Protein AF-Q24949-F1 (afdb_monomer_lite)

Radius of gyration: 13.92 Å; chains: 1; bounding box: 34×27×32 Å

pLDDT: mean 94.65, std 6.89, range [61.69, 98.81]

Organism: Fasciola hepatica (NCBI:txid6192)

Sequence (104 aa):
QGQCGTCWAFGAVGAMSDRVCIHSKGQMKPHLSARDLLSCCEFCGRGCRGGSPALAWDYWKSSGIVTGGSLEEPTGCAPYPFPKCAHHGSSGGYKPCPEEYYPA

Structure (mmCIF, N/CA/C/O backbone):
data_AF-Q24949-F1
#
_entry.id   AF-Q24949-F1
#
loop_
_atom_site.group_PDB
_atom_site.id
_atom_site.type_symbol
_atom_site.label_atom_id
_atom_site.label_alt_id
_atom_site.label_comp_id
_atom_site.label_asym_id
_atom_site.label_entity_id
_atom_site.label_seq_id
_atom_site.pdbx_PDB_ins_code
_atom_site.Cartn_x
_atom_site.Cartn_y
_atom_site.Cartn_z
_atom_site.occupancy
_atom_site.B_iso_or_equiv
_atom_site.auth_seq_id
_atom_site.auth_comp_id
_atom_site.auth_asym_id
_atom_site.auth_atom_id
_atom_site.pdbx_PDB_model_num
ATOM 1 N N . GLN A 1 1 ? 8.075 3.814 -3.260 1.00 84.94 1 GLN A N 1
ATOM 2 C CA . GLN A 1 1 ? 7.751 2.393 -3.511 1.00 84.94 1 GLN A CA 1
ATOM 3 C C . GLN A 1 1 ? 8.973 1.542 -3.891 1.00 84.94 1 GLN A C 1
ATOM 5 O O . GLN A 1 1 ? 8.821 0.336 -4.066 1.00 84.94 1 GLN A O 1
ATOM 10 N N . GLY A 1 2 ? 10.182 2.124 -3.966 1.00 91.75 2 GLY A N 1
ATOM 11 C CA . GLY A 1 2 ? 11.370 1.410 -4.445 1.00 91.75 2 GLY A CA 1
ATOM 12 C C . GLY A 1 2 ? 11.268 1.108 -5.942 1.00 91.75 2 GLY A C 1
ATOM 13 O O . GLY A 1 2 ? 10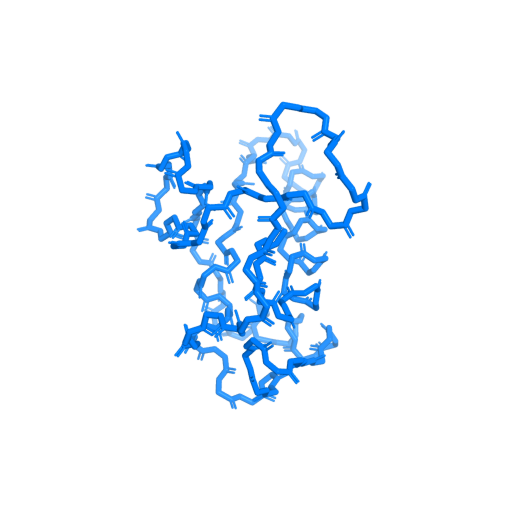.316 1.533 -6.599 1.00 91.75 2 GLY A O 1
ATOM 14 N N . GLN A 1 3 ? 12.206 0.328 -6.477 1.00 94.62 3 GLN A N 1
ATOM 15 C CA . GLN A 1 3 ? 12.141 -0.154 -7.859 1.00 94.62 3 GLN A CA 1
ATOM 16 C C . GLN A 1 3 ? 11.189 -1.351 -7.985 1.00 94.62 3 GLN A C 1
ATOM 18 O O . GLN A 1 3 ? 11.580 -2.490 -8.223 1.00 94.62 3 GLN A O 1
ATOM 23 N N . CYS A 1 4 ? 9.909 -1.087 -7.758 1.00 95.88 4 CYS A N 1
ATOM 24 C CA . CYS A 1 4 ? 8.815 -2.041 -7.834 1.00 95.88 4 CYS A CA 1
ATOM 25 C C . CYS A 1 4 ? 7.550 -1.262 -8.224 1.00 95.88 4 CYS A C 1
ATOM 27 O O . CYS A 1 4 ? 7.247 -0.213 -7.648 1.00 95.88 4 CYS A O 1
ATOM 29 N N . GLY A 1 5 ? 6.809 -1.732 -9.228 1.00 95.00 5 GLY A N 1
ATOM 30 C CA . GLY A 1 5 ? 5.562 -1.137 -9.730 1.00 95.00 5 GLY A CA 1
ATOM 31 C C . GLY A 1 5 ? 4.365 -1.312 -8.788 1.00 95.00 5 GLY A C 1
ATOM 32 O O . GLY A 1 5 ? 3.279 -1.686 -9.217 1.00 95.00 5 GLY A O 1
ATOM 33 N N . THR A 1 6 ? 4.561 -1.048 -7.499 1.00 96.38 6 THR A N 1
ATOM 34 C CA . THR A 1 6 ? 3.608 -1.205 -6.388 1.00 96.38 6 THR A CA 1
ATOM 35 C C . THR A 1 6 ? 2.828 0.059 -6.043 1.00 96.38 6 THR A C 1
ATOM 37 O O . THR A 1 6 ? 2.234 0.142 -4.970 1.00 96.38 6 THR A O 1
ATOM 40 N N . CYS A 1 7 ? 2.777 1.051 -6.934 1.00 96.94 7 CYS A N 1
ATOM 41 C CA . CYS A 1 7 ? 2.013 2.288 -6.719 1.00 96.94 7 CYS A CA 1
ATOM 42 C C . CYS A 1 7 ? 0.542 2.007 -6.371 1.00 96.94 7 CYS A C 1
ATOM 44 O O . CYS A 1 7 ? -0.019 2.662 -5.494 1.00 96.94 7 CYS A O 1
ATOM 46 N N . TRP A 1 8 ? -0.052 0.992 -7.009 1.00 98.00 8 TRP A N 1
ATOM 47 C CA . TRP A 1 8 ? -1.420 0.537 -6.761 1.00 98.00 8 TRP A CA 1
ATOM 48 C C . TRP A 1 8 ? -1.635 0.090 -5.307 1.00 98.00 8 TRP A C 1
ATOM 50 O O . TRP A 1 8 ? -2.656 0.427 -4.712 1.00 98.00 8 TRP A O 1
ATOM 60 N N . ALA A 1 9 ? -0.653 -0.603 -4.724 1.00 98.00 9 ALA A N 1
ATOM 61 C CA . ALA A 1 9 ? -0.692 -1.068 -3.345 1.00 98.00 9 ALA A CA 1
ATOM 62 C C . ALA A 1 9 ? -0.396 0.073 -2.363 1.00 98.00 9 ALA A C 1
ATOM 64 O O . ALA A 1 9 ? -1.136 0.246 -1.401 1.00 98.00 9 ALA A O 1
ATOM 65 N N . PHE A 1 10 ? 0.625 0.900 -2.627 1.00 98.19 10 PHE A N 1
ATOM 66 C CA . PHE A 1 10 ? 0.972 2.049 -1.774 1.00 98.19 10 PHE A CA 1
ATOM 67 C C . PHE A 1 10 ? -0.171 3.059 -1.659 1.00 98.19 10 PHE A C 1
ATOM 69 O O . PHE A 1 10 ? -0.493 3.496 -0.554 1.00 98.19 10 PHE A O 1
ATOM 76 N N . GLY A 1 11 ? -0.803 3.411 -2.783 1.00 98.31 11 GLY A N 1
ATOM 77 C CA . GLY A 1 11 ? -1.953 4.315 -2.783 1.00 98.31 11 GLY A CA 1
ATOM 78 C C . GLY A 1 11 ? -3.136 3.743 -2.000 1.00 98.31 11 GLY A C 1
ATOM 79 O O . GLY A 1 11 ? -3.788 4.472 -1.254 1.00 98.31 11 GLY A O 1
ATOM 80 N N . ALA A 1 12 ? -3.374 2.433 -2.117 1.00 98.56 12 ALA A N 1
ATOM 81 C CA . ALA A 1 12 ? -4.420 1.741 -1.375 1.00 98.56 12 ALA A CA 1
ATOM 82 C C . ALA A 1 12 ? -4.137 1.729 0.136 1.00 98.56 12 ALA A C 1
ATOM 84 O O . ALA A 1 12 ? -4.920 2.294 0.897 1.00 98.56 12 ALA A O 1
ATOM 85 N N . VAL A 1 13 ? -3.011 1.159 0.583 1.00 98.62 13 VAL A N 1
ATOM 86 C CA . VAL A 1 13 ? -2.726 1.002 2.023 1.00 98.62 13 VAL A CA 1
ATOM 87 C C . VAL A 1 13 ? -2.547 2.334 2.745 1.00 98.62 13 VAL A C 1
ATOM 89 O O . VAL A 1 13 ? -2.924 2.437 3.913 1.00 98.62 13 VAL A O 1
ATOM 92 N N . GLY A 1 14 ? -2.042 3.368 2.060 1.00 98.50 14 GLY A N 1
ATOM 93 C CA . GLY A 1 14 ? -1.983 4.728 2.597 1.00 98.50 14 GLY A CA 1
ATOM 94 C C . GLY A 1 14 ? -3.382 5.266 2.901 1.00 98.50 14 GLY A C 1
ATOM 95 O O . GLY A 1 14 ? -3.701 5.552 4.052 1.00 98.50 14 GLY A O 1
ATOM 96 N N . ALA A 1 15 ? -4.263 5.285 1.896 1.00 98.75 15 ALA A N 1
ATOM 97 C CA . ALA A 1 15 ? -5.634 5.763 2.066 1.00 98.75 15 ALA A CA 1
ATOM 98 C C . ALA A 1 15 ? -6.463 4.895 3.034 1.00 98.75 15 ALA A C 1
ATOM 100 O O . ALA A 1 15 ? -7.322 5.407 3.753 1.00 98.75 15 ALA A O 1
ATOM 101 N N . MET A 1 16 ? -6.230 3.581 3.074 1.00 98.75 16 MET A N 1
ATOM 102 C CA . MET A 1 16 ? -6.872 2.677 4.034 1.00 98.75 16 MET A CA 1
ATOM 103 C C . MET A 1 16 ? -6.423 2.975 5.467 1.00 98.75 16 MET A C 1
ATOM 105 O O . MET A 1 16 ? -7.270 3.063 6.354 1.00 98.75 16 MET A O 1
ATOM 109 N N . SER A 1 17 ? -5.122 3.192 5.690 1.00 98.75 17 SER A N 1
ATOM 110 C CA . SER A 1 17 ? -4.574 3.589 6.997 1.00 98.75 17 SER A CA 1
ATOM 111 C C . SER A 1 17 ? -5.225 4.883 7.492 1.00 98.75 17 SER A C 1
ATOM 113 O O . SER A 1 17 ? -5.718 4.942 8.623 1.00 98.75 17 SER A O 1
ATOM 115 N N . ASP A 1 18 ? -5.327 5.884 6.612 1.00 98.81 18 ASP A N 1
ATOM 116 C CA . ASP A 1 18 ? -5.988 7.159 6.906 1.00 98.81 18 ASP A CA 1
ATOM 117 C C . ASP A 1 18 ? -7.466 6.961 7.257 1.00 98.81 18 ASP A C 1
ATOM 119 O O . ASP A 1 18 ? -7.958 7.500 8.250 1.00 98.81 18 ASP A O 1
ATOM 123 N N . ARG A 1 19 ? -8.190 6.145 6.482 1.00 98.75 19 ARG A N 1
ATOM 124 C CA . ARG A 1 19 ? -9.606 5.853 6.743 1.00 98.75 19 ARG A CA 1
ATOM 125 C C . ARG A 1 19 ? -9.818 5.132 8.066 1.00 98.75 19 ARG A C 1
ATOM 127 O O . ARG A 1 19 ? -10.776 5.465 8.761 1.00 98.75 19 ARG A O 1
ATOM 134 N N . VAL A 1 20 ? -8.946 4.199 8.449 1.00 98.75 20 VAL A N 1
ATOM 135 C CA . VAL A 1 20 ? -9.020 3.562 9.775 1.00 98.75 20 VAL A CA 1
ATOM 136 C C . VAL A 1 20 ? -8.860 4.612 10.876 1.00 98.75 20 VAL A C 1
ATOM 138 O O . VAL A 1 20 ? -9.634 4.617 11.834 1.00 98.75 20 VAL A O 1
ATOM 141 N N . CYS A 1 21 ? -7.932 5.558 10.721 1.00 98.81 21 CYS A N 1
ATOM 142 C CA . CYS A 1 21 ? -7.779 6.674 11.656 1.00 98.81 21 CYS A CA 1
ATOM 143 C 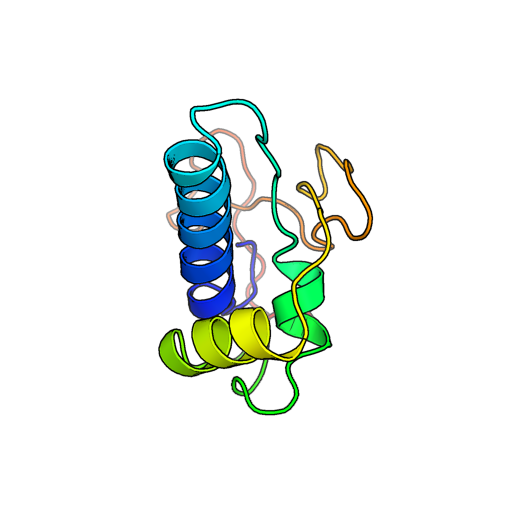C . CYS A 1 21 ? -9.028 7.560 11.730 1.00 98.81 21 CYS A C 1
ATOM 145 O O . CYS A 1 21 ? -9.573 7.773 12.815 1.00 98.81 21 CYS A O 1
ATOM 147 N N . ILE A 1 22 ? -9.537 8.014 10.586 1.00 98.81 22 ILE A N 1
ATOM 148 C CA . ILE A 1 22 ? -10.717 8.883 10.510 1.00 98.81 22 ILE A CA 1
ATOM 149 C C . ILE A 1 22 ? -11.937 8.202 11.142 1.00 98.81 22 ILE A C 1
ATOM 151 O O . ILE A 1 22 ? -12.594 8.776 12.014 1.00 98.81 22 ILE A O 1
ATOM 155 N N . HIS A 1 23 ? -12.231 6.962 10.748 1.00 98.62 23 HIS A N 1
ATOM 156 C CA . HIS A 1 23 ? -13.433 6.256 11.194 1.00 98.62 23 HIS A CA 1
ATOM 157 C C . HIS A 1 23 ? -13.337 5.735 12.634 1.00 98.62 23 HIS A C 1
ATOM 159 O O . HIS A 1 23 ? -14.367 5.585 13.288 1.00 98.62 23 HIS A O 1
ATOM 165 N N . SER A 1 24 ? -12.127 5.549 13.168 1.00 98.62 24 SER A N 1
ATOM 166 C CA . SER A 1 24 ? -11.908 5.272 14.596 1.00 98.62 24 SER A CA 1
ATOM 167 C C . SER A 1 24 ? -11.855 6.536 15.465 1.00 98.62 24 SER A C 1
ATOM 169 O O . SER A 1 24 ? -11.563 6.444 16.657 1.00 98.62 24 SER A O 1
ATOM 171 N N . LYS A 1 25 ? -12.112 7.727 14.900 1.00 98.38 25 LYS A N 1
ATOM 172 C CA . LYS A 1 25 ? -11.980 9.023 15.592 1.00 98.38 25 LYS A CA 1
ATOM 173 C C . LYS A 1 25 ? -10.585 9.215 16.207 1.00 98.38 25 LYS A C 1
ATOM 175 O O . LYS A 1 25 ? -10.443 9.727 17.315 1.00 98.38 25 LYS A O 1
ATOM 180 N N . GLY A 1 26 ? -9.554 8.765 15.495 1.00 98.19 26 GLY A N 1
ATOM 181 C CA . GLY A 1 26 ? -8.153 8.878 15.895 1.00 98.19 26 GLY A CA 1
ATOM 182 C C . GLY A 1 26 ? -7.677 7.860 16.933 1.00 98.19 26 GLY A C 1
ATOM 183 O O . GLY A 1 26 ? -6.516 7.942 17.337 1.00 98.19 26 GLY A O 1
ATOM 184 N N . GLN A 1 27 ? -8.519 6.910 17.357 1.00 98.50 27 GLN A N 1
ATOM 185 C CA . GLN A 1 27 ? -8.132 5.871 18.322 1.00 98.50 27 GLN A CA 1
ATOM 186 C C . GLN A 1 27 ? -7.180 4.835 17.717 1.00 98.50 27 GLN A C 1
ATOM 188 O O . GLN A 1 27 ? -6.315 4.308 18.411 1.00 98.50 27 GLN A O 1
ATOM 193 N N . MET A 1 28 ? -7.312 4.559 16.419 1.00 98.25 28 MET A N 1
ATOM 194 C CA . MET A 1 28 ? -6.446 3.637 15.693 1.00 98.25 28 MET A CA 1
ATOM 195 C C . MET A 1 28 ? -5.624 4.407 14.666 1.00 98.25 28 MET A C 1
ATOM 197 O O . MET A 1 28 ? -6.176 5.149 13.866 1.00 98.25 28 MET A O 1
ATOM 201 N N . LYS A 1 29 ? -4.305 4.216 14.651 1.00 98.06 29 LYS A N 1
ATOM 202 C CA . LYS A 1 29 ? -3.402 4.843 13.668 1.00 98.06 29 LYS A CA 1
ATOM 203 C C . LYS A 1 29 ? -2.481 3.793 13.046 1.00 98.06 29 LYS A C 1
ATOM 205 O O . LYS A 1 29 ? -1.267 3.866 13.232 1.00 98.06 29 LYS A O 1
ATOM 210 N N . PRO A 1 30 ? -3.041 2.750 12.408 1.00 97.88 30 PRO A N 1
ATOM 211 C CA . PRO A 1 30 ? -2.215 1.704 11.838 1.00 97.88 30 PRO A CA 1
ATOM 212 C C . PRO A 1 30 ? -1.429 2.251 10.650 1.00 97.88 30 PRO A C 1
ATOM 214 O O . PRO A 1 30 ? -1.906 3.120 9.925 1.00 97.88 30 PRO A O 1
ATOM 217 N N . HIS A 1 31 ? -0.254 1.681 10.421 1.00 98.12 31 HIS A N 1
ATOM 218 C CA . HIS A 1 31 ? 0.438 1.797 9.149 1.00 98.12 31 HIS A CA 1
ATOM 219 C C . HIS A 1 31 ? 0.299 0.455 8.433 1.00 98.12 31 HIS A C 1
ATOM 221 O O . HIS A 1 31 ? 0.946 -0.517 8.826 1.00 98.12 31 HIS A O 1
ATOM 227 N N . LEU A 1 32 ? -0.635 0.362 7.485 1.00 98.69 32 LEU A N 1
ATOM 228 C CA . LEU A 1 32 ? -0.963 -0.892 6.802 1.00 98.69 32 LEU A CA 1
ATOM 229 C C . LEU A 1 32 ? 0.140 -1.297 5.814 1.00 98.69 32 LEU A C 1
ATOM 231 O O . LEU A 1 32 ? 0.710 -0.463 5.111 1.00 98.69 32 LEU A O 1
ATOM 235 N N . SER A 1 33 ? 0.432 -2.595 5.772 1.00 98.69 33 SER A N 1
ATOM 236 C CA . SER A 1 33 ? 1.558 -3.165 5.044 1.00 98.69 33 SER A CA 1
ATOM 237 C C . SER A 1 33 ? 1.311 -3.184 3.539 1.00 98.69 33 SER A C 1
ATOM 239 O O . SER A 1 33 ? 0.495 -3.950 3.024 1.00 98.69 33 SER A O 1
ATOM 241 N N . ALA A 1 34 ? 2.111 -2.410 2.805 1.00 98.19 34 ALA A N 1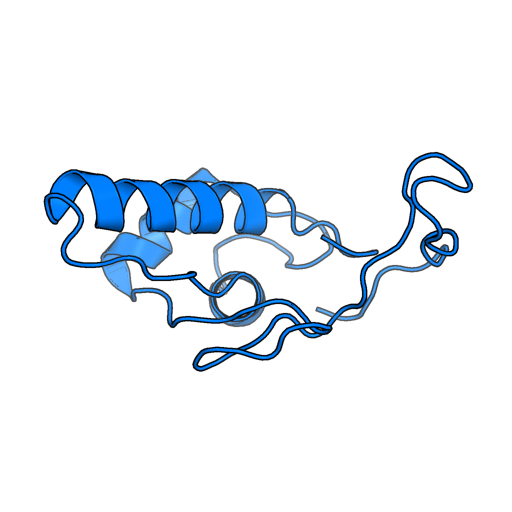
ATOM 242 C CA . ALA A 1 34 ? 2.183 -2.534 1.352 1.00 98.19 34 ALA A CA 1
ATOM 243 C C . ALA A 1 34 ? 2.731 -3.904 0.914 1.00 98.19 34 ALA A C 1
ATOM 245 O O . ALA A 1 34 ? 2.389 -4.363 -0.173 1.00 98.19 34 ALA A O 1
ATOM 246 N N . ARG A 1 35 ? 3.575 -4.551 1.738 1.00 97.75 35 ARG A N 1
ATOM 247 C CA . ARG A 1 35 ? 4.151 -5.872 1.444 1.00 97.75 35 ARG A CA 1
ATOM 248 C C . ARG A 1 35 ? 3.084 -6.954 1.467 1.00 97.75 35 ARG A C 1
ATOM 250 O O . ARG A 1 35 ? 3.027 -7.735 0.532 1.00 97.75 35 ARG A O 1
ATOM 257 N N . ASP A 1 36 ? 2.258 -6.976 2.505 1.00 98.44 36 ASP A N 1
ATOM 258 C CA . ASP A 1 36 ? 1.191 -7.965 2.651 1.00 98.44 36 ASP A CA 1
ATOM 259 C C . ASP A 1 36 ? 0.218 -7.898 1.468 1.00 98.44 36 ASP A C 1
ATOM 261 O O . ASP A 1 36 ? 0.005 -8.886 0.772 1.00 98.44 36 ASP A O 1
ATOM 265 N N . LEU A 1 37 ? -0.264 -6.698 1.134 1.00 98.38 37 LEU A N 1
ATOM 266 C CA . LEU A 1 37 ? -1.124 -6.513 -0.035 1.00 98.38 37 LEU A CA 1
ATOM 267 C C . LEU A 1 37 ? -0.434 -6.911 -1.354 1.00 98.38 37 LEU A C 1
ATOM 269 O O . LEU A 1 37 ? -1.069 -7.507 -2.223 1.00 98.38 37 LEU A O 1
ATOM 273 N N . LEU A 1 38 ? 0.851 -6.577 -1.510 1.00 97.25 38 LEU A N 1
ATOM 274 C CA . LEU A 1 38 ? 1.653 -6.917 -2.688 1.00 97.25 38 LEU A CA 1
ATOM 275 C C . LEU A 1 38 ? 1.781 -8.433 -2.882 1.00 97.25 38 LEU A C 1
ATOM 277 O O . LEU A 1 38 ? 1.584 -8.901 -4.002 1.00 97.25 38 LEU A O 1
ATOM 281 N N . SER A 1 39 ? 2.152 -9.171 -1.833 1.00 95.94 39 SER A N 1
ATOM 282 C CA . SER A 1 39 ? 2.510 -10.589 -1.947 1.00 95.94 39 SER A CA 1
ATOM 283 C C . SER A 1 39 ? 1.327 -11.537 -1.783 1.00 95.94 39 SER A C 1
ATOM 285 O O . SER A 1 39 ? 1.369 -12.640 -2.316 1.00 95.94 39 SER A O 1
ATOM 287 N N . CYS A 1 40 ? 0.288 -11.135 -1.047 1.00 97.69 40 CYS A N 1
ATOM 288 C CA . CYS A 1 40 ? -0.807 -12.031 -0.666 1.00 97.69 40 CYS A CA 1
ATOM 289 C C . CYS A 1 40 ? -2.070 -11.848 -1.521 1.00 97.69 40 CYS A C 1
ATOM 291 O O . CYS A 1 40 ? -2.893 -12.760 -1.594 1.00 97.69 40 CYS A O 1
ATOM 293 N N . CYS A 1 41 ? -2.253 -10.703 -2.191 1.00 97.88 41 CYS A N 1
ATOM 294 C CA . CYS A 1 41 ? -3.405 -10.522 -3.075 1.00 97.88 41 CYS A CA 1
ATOM 295 C C . CYS A 1 41 ? -3.157 -11.114 -4.472 1.00 97.88 41 CYS A C 1
ATOM 297 O O . CYS A 1 41 ? -2.794 -10.408 -5.418 1.00 97.88 41 CYS A O 1
ATOM 299 N N . GLU A 1 42 ? -3.431 -12.410 -4.619 1.00 96.06 42 GLU A N 1
ATOM 300 C CA . GLU A 1 42 ? -3.213 -13.164 -5.863 1.00 96.06 42 GLU A CA 1
ATOM 301 C C . GLU A 1 42 ? -4.026 -12.646 -7.062 1.00 96.06 42 GLU A C 1
ATOM 303 O O . GLU A 1 42 ? -3.626 -12.810 -8.213 1.00 96.06 42 GLU A O 1
ATOM 308 N N . PHE A 1 43 ? -5.158 -11.983 -6.813 1.00 97.06 43 PHE A N 1
ATOM 309 C CA . PHE A 1 43 ? -6.028 -11.444 -7.862 1.00 97.06 43 PHE A CA 1
ATOM 310 C C . PHE A 1 43 ? -5.833 -9.944 -8.116 1.00 97.06 43 PHE A C 1
ATOM 312 O O . PHE A 1 43 ? -6.442 -9.402 -9.035 1.00 97.06 43 PHE A O 1
ATOM 319 N N . CYS A 1 44 ? -4.984 -9.248 -7.353 1.00 97.69 44 CYS A N 1
ATOM 320 C CA . CYS A 1 44 ? -4.817 -7.800 -7.499 1.00 97.69 44 CYS A CA 1
ATOM 321 C C . CYS A 1 44 ? -3.941 -7.396 -8.694 1.00 97.69 44 CYS A C 1
ATOM 323 O O . CYS A 1 44 ? -3.897 -6.213 -9.037 1.00 97.69 44 CYS A O 1
ATOM 325 N N . GLY A 1 45 ? -3.246 -8.331 -9.347 1.00 95.00 45 GLY A N 1
ATOM 326 C CA . GLY A 1 45 ? -2.428 -8.047 -10.524 1.00 95.00 45 GLY A CA 1
ATOM 327 C C . GLY A 1 45 ? -1.149 -8.870 -10.583 1.00 95.00 45 GLY A C 1
ATOM 328 O O . GLY A 1 45 ? -1.159 -10.070 -10.348 1.00 95.00 45 GLY A O 1
ATOM 329 N N . ARG A 1 46 ? -0.039 -8.222 -10.951 1.00 94.88 46 ARG A N 1
ATOM 330 C CA . ARG A 1 46 ? 1.278 -8.850 -11.158 1.00 94.88 46 ARG A CA 1
ATOM 331 C C . ARG A 1 46 ? 2.341 -8.258 -10.226 1.00 94.88 46 ARG A C 1
ATOM 333 O O . ARG A 1 46 ? 3.483 -8.047 -10.638 1.00 94.88 46 ARG A O 1
ATOM 340 N N . GLY A 1 47 ? 1.956 -7.938 -8.992 1.00 93.12 47 GLY A N 1
ATOM 341 C CA . GLY A 1 47 ? 2.843 -7.421 -7.950 1.00 93.12 47 GLY A CA 1
ATOM 342 C C . GLY A 1 47 ? 3.658 -6.196 -8.384 1.00 93.12 47 GLY A C 1
ATOM 343 O O . GLY A 1 47 ? 3.095 -5.142 -8.693 1.00 93.12 47 GLY A O 1
ATOM 344 N N . CYS A 1 48 ? 4.988 -6.340 -8.448 1.00 95.38 48 CYS A N 1
ATOM 345 C CA . CYS A 1 48 ? 5.910 -5.293 -8.912 1.00 95.38 48 CYS A CA 1
ATOM 346 C C . CYS A 1 48 ? 5.766 -4.921 -10.394 1.00 95.38 48 CYS A C 1
ATOM 348 O O . CYS A 1 48 ? 6.368 -3.944 -10.830 1.00 95.38 48 CYS A O 1
ATOM 350 N N . ARG A 1 49 ? 4.981 -5.657 -11.182 1.00 94.25 49 ARG A N 1
ATOM 351 C CA . ARG A 1 49 ? 4.691 -5.337 -12.590 1.00 94.25 49 ARG A CA 1
ATOM 352 C C . ARG A 1 49 ? 3.321 -4.675 -12.768 1.00 94.25 49 ARG A C 1
ATOM 354 O O . ARG A 1 49 ? 2.760 -4.710 -13.860 1.00 94.25 49 ARG A O 1
ATOM 361 N N . GLY A 1 50 ? 2.795 -4.075 -11.701 1.00 94.81 50 GLY A N 1
ATOM 362 C CA . GLY A 1 50 ? 1.520 -3.369 -11.688 1.00 94.81 50 GLY A CA 1
ATOM 363 C C . GLY A 1 50 ? 0.366 -4.204 -11.137 1.00 94.81 50 GLY A C 1
ATOM 364 O O . GLY A 1 50 ? 0.444 -5.426 -11.003 1.00 94.81 50 GLY A O 1
ATOM 365 N N . GLY A 1 51 ? -0.726 -3.515 -10.828 1.00 96.88 51 GLY A N 1
ATOM 366 C CA . GLY A 1 51 ? -1.930 -4.092 -10.250 1.00 96.88 51 GLY A CA 1
ATOM 367 C C . GLY A 1 51 ? -3.083 -3.098 -10.234 1.00 96.88 51 GLY A C 1
ATOM 368 O O . GLY A 1 51 ? -2.938 -1.951 -10.661 1.00 96.88 51 GLY A O 1
ATOM 369 N N . SER A 1 52 ? -4.241 -3.559 -9.775 1.00 98.25 52 SER A N 1
ATOM 370 C CA . SER A 1 52 ? -5.489 -2.805 -9.747 1.00 98.25 52 SER A CA 1
ATOM 371 C C . SER A 1 52 ? -5.734 -2.222 -8.355 1.00 98.25 52 SER A C 1
ATOM 373 O O . SER A 1 52 ? -5.952 -2.982 -7.408 1.00 98.25 52 SER A O 1
ATOM 375 N N . PRO A 1 53 ? -5.777 -0.883 -8.210 1.00 97.88 53 PRO A N 1
ATOM 376 C CA . PRO A 1 53 ? -6.162 -0.258 -6.952 1.00 97.88 53 PRO A CA 1
ATOM 377 C C . PRO A 1 53 ? -7.551 -0.699 -6.485 1.00 97.88 53 PRO A C 1
ATOM 379 O O . PRO A 1 53 ? -7.739 -0.910 -5.297 1.00 97.88 53 PRO A O 1
ATOM 382 N N . ALA A 1 54 ? -8.514 -0.886 -7.395 1.00 98.31 54 ALA A N 1
ATOM 383 C CA . ALA A 1 54 ? -9.869 -1.305 -7.030 1.00 98.31 54 ALA A CA 1
ATOM 384 C C . ALA A 1 54 ? -9.877 -2.681 -6.341 1.00 98.31 54 ALA A C 1
ATOM 386 O O . ALA A 1 54 ? -10.459 -2.826 -5.269 1.00 98.31 54 ALA A O 1
ATOM 387 N N . LEU A 1 55 ? -9.141 -3.649 -6.896 1.00 98.56 55 LEU A N 1
ATOM 388 C CA . LEU A 1 55 ? -9.045 -4.995 -6.324 1.00 98.56 55 LEU A CA 1
ATOM 389 C C . LEU A 1 55 ? -8.312 -5.005 -4.978 1.00 98.56 55 LEU A C 1
ATOM 391 O O . LEU A 1 55 ? -8.634 -5.821 -4.121 1.00 98.56 55 LEU A O 1
ATOM 395 N N . ALA A 1 56 ? -7.394 -4.062 -4.743 1.00 98.69 56 ALA A N 1
ATOM 396 C CA . ALA A 1 56 ? -6.782 -3.895 -3.427 1.00 98.69 56 ALA A CA 1
ATOM 397 C C . ALA A 1 56 ? -7.807 -3.535 -2.341 1.00 98.69 56 ALA A C 1
ATOM 399 O O . ALA A 1 56 ? -7.734 -4.056 -1.228 1.00 98.69 56 ALA A O 1
ATOM 400 N N . TRP A 1 57 ? -8.779 -2.669 -2.655 1.00 98.75 57 TRP A N 1
ATOM 401 C CA . TRP A 1 57 ? -9.876 -2.361 -1.730 1.00 98.75 57 TRP A CA 1
ATOM 402 C C . TRP A 1 57 ? -10.781 -3.562 -1.491 1.00 98.75 57 TRP A C 1
ATOM 404 O O . TRP A 1 57 ? -11.237 -3.758 -0.365 1.00 98.75 57 TRP A O 1
ATOM 414 N N . ASP A 1 58 ? -11.022 -4.376 -2.516 1.00 98.69 58 ASP A N 1
ATOM 415 C CA . ASP A 1 58 ? -11.781 -5.614 -2.359 1.00 98.69 58 ASP A CA 1
ATOM 416 C C . ASP A 1 58 ? -11.048 -6.621 -1.466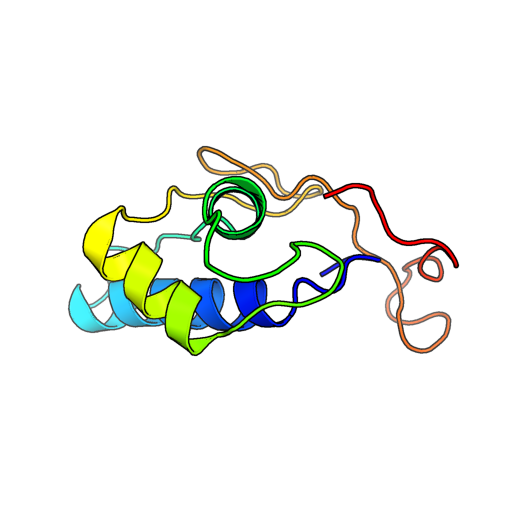 1.00 98.69 58 ASP A C 1
ATOM 418 O O . ASP A 1 58 ? -11.660 -7.137 -0.531 1.00 98.69 58 ASP A O 1
ATOM 422 N N . TYR A 1 59 ? -9.737 -6.802 -1.656 1.00 98.69 59 TYR A N 1
ATOM 423 C CA . TYR A 1 59 ? -8.902 -7.642 -0.791 1.00 98.69 59 TYR A CA 1
ATOM 424 C C . TYR A 1 59 ? -8.905 -7.165 0.664 1.00 98.69 59 TYR A C 1
ATOM 426 O O . TYR A 1 59 ? -9.091 -7.960 1.584 1.00 98.69 59 TYR A O 1
ATOM 434 N N . TRP A 1 60 ? -8.766 -5.856 0.892 1.00 98.75 60 TRP A N 1
ATOM 435 C CA . TRP A 1 60 ? -8.819 -5.305 2.245 1.00 98.75 60 TRP A CA 1
ATOM 436 C C . TRP A 1 60 ? -10.159 -5.584 2.935 1.00 98.75 60 TRP A C 1
ATOM 438 O O . TRP A 1 60 ? -10.174 -5.935 4.113 1.00 98.75 60 TRP A O 1
ATOM 448 N N . LYS A 1 61 ? -11.279 -5.482 2.207 1.00 98.25 61 LYS A N 1
ATOM 449 C CA . LYS A 1 61 ? -12.611 -5.806 2.743 1.00 98.25 61 LYS A CA 1
ATOM 450 C C . LYS A 1 61 ? -12.780 -7.294 3.062 1.00 98.25 61 LYS A C 1
ATOM 452 O O . LYS A 1 61 ? -13.468 -7.605 4.029 1.00 98.25 61 LYS A O 1
ATOM 457 N N . SER A 1 62 ? -12.231 -8.196 2.246 1.00 97.81 62 SER A N 1
ATOM 458 C CA . SER A 1 62 ? -12.458 -9.642 2.390 1.00 97.81 62 SER A CA 1
ATOM 459 C C . SER A 1 62 ? -11.486 -10.321 3.350 1.00 97.81 62 SER A C 1
ATOM 461 O O . SER A 1 62 ? -11.892 -11.187 4.119 1.00 97.81 62 SER A O 1
ATOM 463 N N . SER A 1 63 ? -10.211 -9.945 3.284 1.00 98.38 63 SER A N 1
ATOM 464 C CA . SER A 1 63 ? -9.106 -10.654 3.939 1.00 98.38 63 SER A CA 1
ATOM 465 C C . SER A 1 63 ? -8.420 -9.803 5.006 1.00 98.38 63 SER A C 1
ATOM 467 O O . SER A 1 63 ? -7.831 -10.337 5.942 1.00 98.38 63 SER A O 1
ATOM 469 N N . GLY A 1 64 ? -8.516 -8.477 4.889 1.00 98.25 64 GLY A N 1
ATOM 470 C CA . GLY A 1 64 ? -7.739 -7.546 5.701 1.00 98.25 64 GLY A CA 1
ATOM 471 C C . GLY A 1 64 ? -6.296 -7.404 5.211 1.00 98.25 64 GLY A C 1
ATOM 472 O O . GLY A 1 64 ? -5.874 -8.036 4.246 1.00 98.25 64 GLY A O 1
ATOM 473 N N . ILE A 1 65 ? -5.560 -6.501 5.858 1.00 98.81 65 ILE A N 1
ATOM 474 C CA . ILE A 1 65 ? -4.142 -6.229 5.595 1.00 98.81 65 ILE A CA 1
ATOM 475 C C . ILE A 1 65 ? -3.473 -5.997 6.954 1.00 98.81 65 ILE A C 1
ATOM 477 O O . ILE A 1 65 ? -4.005 -5.243 7.776 1.00 98.81 65 ILE A O 1
ATOM 481 N N . VAL A 1 66 ? -2.330 -6.634 7.212 1.00 98.75 66 VAL A N 1
ATOM 482 C CA . VAL A 1 66 ? -1.580 -6.452 8.469 1.00 98.75 66 VAL A CA 1
ATOM 483 C C . VAL A 1 66 ? -0.850 -5.104 8.508 1.00 98.75 66 VAL A C 1
ATOM 485 O O . VAL A 1 66 ? -0.781 -4.378 7.521 1.00 98.75 66 VAL A O 1
ATOM 488 N N . THR A 1 67 ? -0.270 -4.728 9.649 1.00 98.75 67 THR A N 1
ATOM 489 C CA . THR A 1 67 ? 0.586 -3.530 9.734 1.00 98.75 67 THR A CA 1
ATOM 490 C C . THR A 1 67 ? 1.977 -3.781 9.147 1.00 98.75 67 THR A C 1
ATOM 492 O O . THR A 1 67 ? 2.463 -4.911 9.159 1.00 98.75 67 THR A O 1
ATOM 495 N N . GLY A 1 68 ? 2.654 -2.745 8.654 1.00 98.44 68 GLY A N 1
ATOM 496 C CA . GLY A 1 68 ? 4.009 -2.871 8.121 1.00 98.44 68 GLY A CA 1
ATOM 497 C C . GLY A 1 68 ? 4.616 -1.548 7.670 1.00 98.44 68 GLY A C 1
ATOM 498 O O . GLY A 1 68 ? 4.081 -0.913 6.768 1.00 98.44 68 GLY A O 1
ATOM 499 N N . GLY A 1 69 ? 5.736 -1.177 8.294 1.00 97.25 69 GLY A N 1
ATOM 500 C CA . GLY A 1 69 ? 6.575 -0.007 8.022 1.00 97.25 69 GLY A CA 1
ATOM 501 C C . GLY A 1 69 ? 7.392 -0.083 6.734 1.00 97.25 69 GLY A C 1
ATOM 502 O O . GLY A 1 69 ? 7.179 -0.943 5.876 1.00 97.25 69 GLY A O 1
ATOM 503 N N . SER A 1 70 ? 8.361 0.822 6.600 1.00 97.12 70 SER A N 1
ATOM 504 C CA . SER A 1 70 ? 9.337 0.769 5.507 1.00 97.12 70 SER A CA 1
ATOM 505 C C . SER A 1 70 ? 10.497 -0.168 5.849 1.00 97.12 70 SER A C 1
ATOM 507 O O . SER A 1 70 ? 10.592 -0.667 6.967 1.00 97.12 70 SER A O 1
ATOM 509 N N . LEU A 1 71 ? 11.401 -0.398 4.895 1.00 95.94 71 LEU A N 1
ATOM 510 C CA . LEU A 1 71 ? 12.617 -1.167 5.163 1.00 95.94 71 LEU A CA 1
ATOM 511 C C . LEU A 1 71 ? 13.505 -0.469 6.208 1.00 95.94 71 LEU A C 1
ATOM 513 O O . LEU A 1 71 ? 14.091 -1.119 7.065 1.00 95.94 71 LEU A O 1
ATOM 517 N N . GLU A 1 72 ? 13.602 0.858 6.124 1.00 95.06 72 GLU A N 1
ATOM 518 C CA . GLU A 1 72 ? 14.434 1.682 7.009 1.00 95.06 72 GLU A CA 1
ATOM 519 C C . GLU A 1 72 ? 13.822 1.869 8.399 1.00 95.06 72 GLU A C 1
ATOM 521 O O . GLU A 1 72 ? 14.552 2.131 9.346 1.00 95.06 72 GLU A O 1
ATOM 526 N N . GLU A 1 73 ? 12.499 1.732 8.513 1.00 95.44 73 GLU A N 1
ATOM 527 C CA . GLU A 1 73 ? 11.761 1.798 9.775 1.00 95.44 73 GLU A CA 1
ATOM 528 C C . GLU A 1 73 ? 10.863 0.552 9.898 1.00 95.44 73 GLU A C 1
ATOM 530 O O . GLU A 1 73 ? 9.653 0.621 9.621 1.00 95.44 73 GLU A O 1
ATOM 535 N N . PRO A 1 74 ? 11.451 -0.613 10.245 1.00 95.25 74 PRO A N 1
ATOM 536 C CA . PRO A 1 74 ? 10.802 -1.916 10.147 1.00 95.25 74 PRO A CA 1
ATOM 537 C C . PRO A 1 74 ? 9.833 -2.160 11.310 1.00 95.25 74 PRO A C 1
ATOM 539 O O . PRO A 1 74 ? 10.062 -2.977 12.198 1.00 95.25 74 PRO A O 1
ATOM 542 N N . THR A 1 75 ? 8.721 -1.437 11.292 1.00 97.25 75 THR A N 1
ATOM 543 C CA . THR A 1 75 ? 7.646 -1.521 12.286 1.00 97.25 75 THR A CA 1
ATOM 544 C C . THR A 1 75 ? 6.493 -2.406 11.809 1.00 97.25 75 THR A C 1
ATOM 546 O O . THR A 1 75 ? 6.309 -2.639 10.614 1.00 97.25 75 THR A O 1
ATOM 549 N N . GLY A 1 76 ? 5.664 -2.877 12.742 1.00 97.50 76 GLY A N 1
ATOM 550 C CA . GLY A 1 76 ? 4.488 -3.690 12.423 1.00 97.50 76 GLY A CA 1
ATOM 551 C C . GLY A 1 76 ? 4.814 -5.150 12.094 1.00 97.50 76 GLY A C 1
ATOM 552 O O . GLY A 1 76 ? 5.878 -5.656 12.430 1.00 97.50 76 GLY A O 1
ATOM 553 N N . CYS A 1 77 ? 3.857 -5.841 11.478 1.00 98.44 77 CYS A N 1
ATOM 554 C CA . CYS A 1 77 ? 3.932 -7.274 11.191 1.00 98.44 77 CYS A CA 1
ATOM 555 C C . CYS A 1 77 ? 4.782 -7.594 9.953 1.00 98.44 77 CYS A C 1
ATOM 557 O O . CYS A 1 77 ? 5.634 -8.478 10.000 1.00 98.44 77 CYS A O 1
ATOM 559 N N . ALA A 1 78 ? 4.569 -6.870 8.853 1.00 98.19 78 ALA A N 1
ATOM 560 C CA . ALA A 1 78 ? 5.220 -7.140 7.574 1.00 98.19 78 ALA A CA 1
ATOM 561 C C . ALA A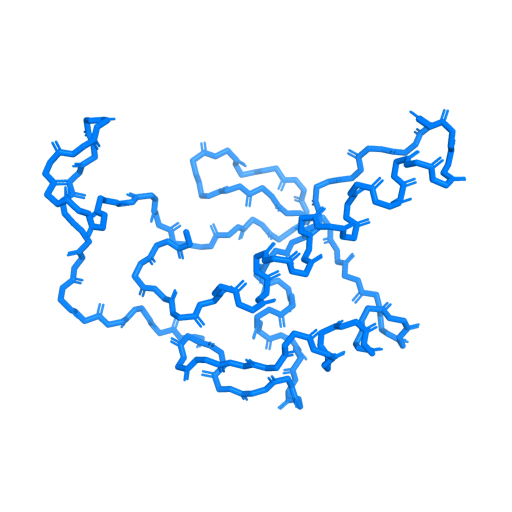 1 78 ? 5.799 -5.854 6.960 1.00 98.19 78 ALA A C 1
ATOM 563 O O . ALA A 1 78 ? 5.168 -5.260 6.080 1.00 98.19 78 ALA A O 1
ATOM 564 N N . PRO A 1 79 ? 6.988 -5.400 7.396 1.00 98.12 79 PRO A N 1
ATOM 565 C CA . PRO A 1 79 ? 7.655 -4.247 6.801 1.00 98.12 79 PRO A CA 1
ATOM 566 C C . PRO A 1 79 ? 7.952 -4.434 5.311 1.00 98.12 79 PRO A C 1
ATOM 568 O O . PRO A 1 79 ? 8.198 -5.552 4.839 1.00 98.12 79 PRO A O 1
ATOM 571 N N . TYR A 1 80 ? 7.957 -3.327 4.571 1.00 97.69 80 TYR A N 1
ATOM 572 C CA . TYR A 1 80 ? 8.266 -3.318 3.147 1.00 97.69 80 TYR A CA 1
ATOM 573 C C . TYR A 1 80 ? 9.712 -3.772 2.892 1.00 97.69 80 TYR A C 1
ATOM 575 O O . TYR A 1 80 ? 10.619 -3.295 3.571 1.00 97.69 80 TYR A O 1
ATOM 583 N N . PRO A 1 81 ? 9.963 -4.678 1.928 1.00 96.12 81 PRO A N 1
ATOM 584 C CA . PRO A 1 81 ? 11.268 -5.319 1.801 1.00 96.12 81 PRO A CA 1
ATOM 585 C C . PRO A 1 81 ? 12.258 -4.534 0.930 1.00 96.12 81 PRO A C 1
ATOM 587 O O . PRO A 1 81 ? 13.432 -4.892 0.883 1.00 96.12 81 PRO A O 1
ATOM 590 N N . PHE A 1 82 ? 11.811 -3.491 0.220 1.00 95.75 82 PHE A N 1
ATOM 591 C CA . PHE A 1 82 ? 12.651 -2.771 -0.740 1.00 95.75 82 PHE A CA 1
ATOM 592 C C . PHE A 1 82 ? 13.073 -1.395 -0.213 1.00 95.75 82 PHE A C 1
ATOM 594 O O . PHE A 1 82 ? 12.238 -0.682 0.356 1.00 95.75 82 PHE A O 1
ATOM 601 N N . PRO A 1 83 ? 14.337 -0.993 -0.439 1.00 94.69 83 PRO A N 1
ATOM 602 C CA . 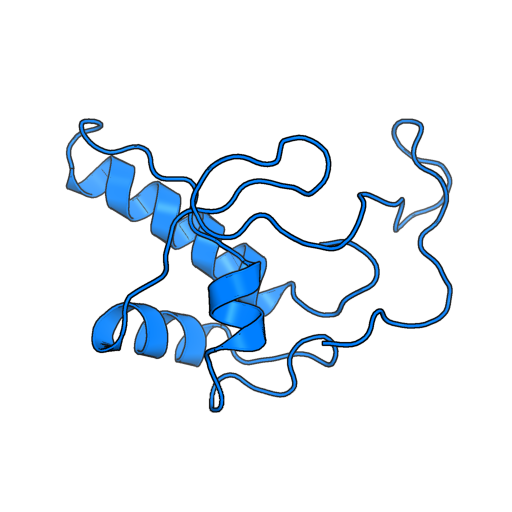PRO A 1 83 ? 14.860 0.275 0.051 1.00 94.69 83 PRO A CA 1
ATOM 603 C C . PRO A 1 83 ? 14.257 1.473 -0.686 1.00 94.69 83 PRO A C 1
ATOM 605 O O . PRO A 1 83 ? 13.828 1.388 -1.845 1.00 94.69 83 PRO A O 1
ATOM 608 N N . LYS A 1 84 ? 14.291 2.631 -0.029 1.00 94.25 84 LYS A N 1
ATOM 609 C CA . LYS A 1 84 ? 14.078 3.933 -0.667 1.00 94.25 84 LYS A CA 1
ATOM 610 C C . LYS A 1 84 ? 15.164 4.195 -1.714 1.00 94.25 84 LYS A C 1
ATOM 612 O O . LYS A 1 84 ? 16.344 3.932 -1.498 1.00 94.25 84 LYS A O 1
ATOM 617 N N . CYS A 1 85 ? 14.755 4.758 -2.845 1.00 93.44 85 CYS A N 1
ATOM 618 C CA . CYS A 1 85 ? 15.637 5.152 -3.937 1.00 93.44 85 CYS A CA 1
ATOM 619 C C . CYS A 1 85 ? 15.053 6.357 -4.684 1.00 93.44 85 CYS A C 1
ATOM 621 O O . CYS A 1 85 ? 13.865 6.670 -4.552 1.00 93.44 85 CYS A O 1
ATOM 623 N N . ALA A 1 86 ? 15.896 7.054 -5.442 1.00 92.44 86 ALA A N 1
ATOM 624 C CA . ALA A 1 86 ? 15.511 8.246 -6.180 1.00 92.44 86 ALA A CA 1
ATOM 625 C C . ALA A 1 86 ? 14.996 7.904 -7.589 1.00 92.44 86 ALA A C 1
ATOM 627 O O . ALA A 1 86 ? 15.711 7.305 -8.392 1.00 92.44 86 ALA A O 1
ATOM 628 N N . HIS A 1 87 ? 13.765 8.327 -7.893 1.00 88.00 87 HIS A N 1
ATOM 629 C CA . HIS A 1 87 ? 13.110 8.093 -9.188 1.00 88.00 87 HIS A CA 1
ATOM 630 C C . HIS A 1 87 ? 13.347 9.221 -10.218 1.00 88.00 87 HIS A C 1
ATOM 632 O O . HIS A 1 87 ? 13.130 9.013 -11.408 1.00 88.00 87 HIS A O 1
ATOM 638 N N . HIS A 1 88 ? 13.805 10.405 -9.786 1.00 85.19 88 HIS A N 1
ATOM 639 C CA . HIS A 1 88 ? 14.001 11.589 -10.639 1.00 85.19 88 HIS A CA 1
ATOM 640 C C . HIS A 1 88 ? 15.375 12.236 -10.406 1.00 85.19 88 HIS A C 1
ATOM 642 O O . HIS A 1 88 ? 15.476 13.339 -9.873 1.00 85.19 88 HIS A O 1
ATOM 648 N N . GLY A 1 89 ? 16.447 11.526 -10.774 1.00 77.00 89 GLY A N 1
ATOM 649 C CA . GLY A 1 89 ? 17.823 11.953 -10.489 1.00 77.00 89 GLY A CA 1
ATOM 650 C C . GLY A 1 89 ? 18.130 11.998 -8.985 1.00 77.00 89 GLY A C 1
ATOM 651 O O . GLY A 1 89 ? 17.277 11.667 -8.164 1.00 77.00 89 GLY A O 1
ATOM 652 N N . SER A 1 90 ? 19.351 12.385 -8.606 1.00 71.94 90 SER A N 1
ATOM 653 C CA . SER A 1 90 ? 19.795 12.430 -7.203 1.00 71.94 90 SER A CA 1
ATOM 654 C C . SER A 1 90 ? 18.978 13.440 -6.390 1.00 71.94 90 SER A C 1
ATOM 656 O O . SER A 1 90 ? 19.274 14.632 -6.369 1.00 71.94 90 SER A O 1
ATOM 658 N N . SER A 1 91 ? 17.935 12.960 -5.719 1.00 70.06 91 SER A N 1
ATOM 659 C CA . SER A 1 91 ? 16.985 13.762 -4.948 1.00 70.06 91 SER A CA 1
ATOM 660 C C . SER A 1 91 ? 16.944 13.262 -3.503 1.00 70.06 91 SER A C 1
ATOM 662 O O . SER A 1 91 ? 16.909 12.059 -3.243 1.00 70.06 91 SER A O 1
ATOM 664 N N . GLY A 1 92 ? 17.007 14.189 -2.542 1.00 71.56 92 GLY A N 1
ATOM 665 C CA . GLY A 1 92 ? 16.866 13.876 -1.114 1.00 71.56 92 GLY A CA 1
ATOM 666 C C . GLY A 1 92 ? 17.950 12.969 -0.515 1.00 71.56 92 GLY A C 1
ATOM 667 O O . GLY A 1 92 ? 17.687 12.308 0.481 1.00 71.56 92 GLY A O 1
ATOM 668 N N . GLY A 1 93 ? 19.144 12.903 -1.116 1.00 84.12 93 GLY A N 1
ATOM 669 C CA . GLY A 1 93 ? 20.263 12.087 -0.620 1.00 84.12 93 GLY A CA 1
ATOM 670 C C . GLY A 1 93 ? 20.171 10.589 -0.940 1.00 84.12 93 GLY A C 1
ATOM 671 O O . GLY A 1 93 ? 21.060 9.832 -0.552 1.00 84.12 93 GLY A O 1
ATOM 672 N N . TYR A 1 94 ? 19.142 10.149 -1.670 1.00 87.12 94 TYR A N 1
ATOM 673 C CA . TYR A 1 94 ? 19.009 8.756 -2.091 1.00 87.12 94 TYR A CA 1
ATOM 674 C C . TYR A 1 94 ? 19.779 8.481 -3.385 1.00 87.12 94 TYR A C 1
ATOM 676 O O . TYR A 1 94 ? 19.832 9.313 -4.294 1.00 87.12 94 TYR A O 1
ATOM 684 N N . LYS A 1 95 ? 20.340 7.272 -3.486 1.00 90.44 95 LYS A N 1
ATOM 685 C CA . LYS A 1 95 ? 20.890 6.763 -4.747 1.00 90.44 95 LYS A CA 1
ATOM 686 C C . LYS A 1 95 ? 19.759 6.553 -5.766 1.00 90.44 95 LYS A C 1
ATOM 688 O O . LYS A 1 95 ? 18.632 6.261 -5.347 1.00 90.44 95 LYS A O 1
ATOM 693 N N . PRO A 1 96 ? 20.039 6.669 -7.077 1.00 91.75 96 PRO A N 1
ATOM 694 C CA . PRO A 1 96 ? 19.085 6.293 -8.115 1.00 91.75 96 PRO A CA 1
ATOM 695 C C . PRO A 1 96 ? 18.545 4.879 -7.896 1.00 91.75 96 PRO A C 1
ATOM 697 O O . PRO A 1 96 ? 19.264 4.002 -7.409 1.00 91.75 96 PRO A O 1
ATOM 700 N N . CYS A 1 97 ? 17.278 4.667 -8.239 1.00 92.00 97 CYS A N 1
ATOM 701 C CA . CYS A 1 97 ? 16.715 3.323 -8.258 1.00 92.00 97 CYS A CA 1
ATOM 702 C C . CYS A 1 97 ? 17.479 2.430 -9.251 1.00 92.00 97 CYS A C 1
ATOM 704 O O . CYS A 1 97 ? 17.942 2.937 -10.277 1.00 92.00 97 CYS A O 1
ATOM 706 N N . PRO A 1 98 ? 17.634 1.124 -8.960 1.00 91.31 98 PRO A N 1
ATOM 707 C CA . PRO A 1 98 ? 18.227 0.193 -9.915 1.00 91.31 98 PRO A CA 1
ATOM 708 C C . PRO A 1 98 ? 17.431 0.172 -11.225 1.00 91.31 98 PRO A C 1
ATOM 710 O O . PRO A 1 98 ? 16.252 0.519 -11.246 1.00 91.31 98 PRO A O 1
ATOM 713 N N . GLU A 1 99 ? 18.065 -0.241 -12.321 1.00 87.00 99 GLU A N 1
ATOM 714 C CA . GLU A 1 99 ? 17.381 -0.335 -13.618 1.00 87.00 99 GLU A CA 1
ATOM 715 C C . GLU A 1 99 ? 16.336 -1.462 -13.620 1.00 87.00 99 GLU A C 1
ATOM 717 O O . GLU A 1 99 ? 15.229 -1.295 -14.136 1.00 87.00 99 GLU A O 1
ATOM 722 N N . GLU A 1 100 ? 16.646 -2.584 -12.967 1.00 88.75 100 GLU A N 1
ATOM 723 C CA . GLU A 1 100 ? 15.775 -3.757 -12.900 1.00 88.75 100 GLU A CA 1
ATOM 724 C C . GLU A 1 100 ? 14.808 -3.727 -11.713 1.00 88.75 100 GLU A C 1
ATOM 726 O O . GLU A 1 100 ? 15.136 -3.273 -10.615 1.00 88.75 100 GLU A O 1
ATOM 731 N N . TYR A 1 101 ? 13.606 -4.270 -11.928 1.00 87.44 101 TYR A N 1
ATOM 732 C CA . TYR A 1 101 ? 12.614 -4.444 -10.872 1.00 87.44 101 TYR A CA 1
ATOM 733 C C . TYR A 1 101 ? 13.069 -5.455 -9.823 1.00 87.44 101 TYR A C 1
ATOM 735 O O . TYR A 1 101 ? 13.573 -6.528 -10.155 1.00 87.44 101 TYR A O 1
ATOM 743 N N . TYR A 1 102 ? 12.775 -5.155 -8.559 1.00 87.00 102 TYR A N 1
ATOM 744 C CA . TYR A 1 102 ? 12.869 -6.156 -7.507 1.00 87.00 102 TYR A CA 1
ATOM 745 C C . TYR A 1 102 ? 11.899 -7.323 -7.766 1.00 87.00 102 TYR A C 1
ATOM 747 O O . TYR A 1 102 ? 10.812 -7.110 -8.322 1.00 87.00 102 TYR A O 1
ATOM 755 N N . PRO A 1 103 ? 12.272 -8.554 -7.370 1.00 74.62 103 PRO A N 1
ATOM 756 C CA . PRO A 1 103 ? 11.361 -9.689 -7.423 1.00 74.62 103 PRO A CA 1
ATOM 757 C C . PRO A 1 103 ? 10.171 -9.432 -6.490 1.00 74.62 103 PRO A C 1
ATOM 759 O O . PRO A 1 103 ? 10.359 -8.956 -5.371 1.00 74.62 103 PRO A O 1
ATOM 762 N N . ALA A 1 104 ? 8.963 -9.704 -6.990 1.00 61.69 104 ALA A N 1
ATOM 763 C CA . ALA A 1 104 ? 7.718 -9.611 -6.227 1.00 61.69 104 ALA A CA 1
ATOM 764 C C . ALA A 1 104 ? 7.536 -10.839 -5.330 1.00 61.69 104 ALA A C 1
ATOM 766 O O . ALA A 1 104 ? 7.883 -11.945 -5.804 1.00 61.69 104 ALA A O 1
#

Foldseek 3Di:
DFQFQLPLLVVQQVVVQVVVCVVVVNPHRARFASVQLQPPQPQQDDRSVDGHNVVSVVCCVPPNTWGEDDPVPGDTDHHDVHDDADDDPCPPNHHHGDPDHDDD

Secondary structure (DSSP, 8-state):
--SS--HHHHHHHHHHHHHHHHHTTTS----B-HHHHHHH-TTSB-GGG-B-HHHHHHHHHHT---BB--SSS--BSS---S---BSSSS-TTPPBPPSSPPP-

InterPro domains:
  IPR000169 Cysteine peptidase, cysteine active site [PS00139] (1-12)
  IPR000668 Peptidase C1A, papain C-terminal [PF00112] (1-81)
  IPR013128 Peptidase C1A [PTHR12411] (1-95)
  IPR038765 Papain-like cysteine peptidase superfamily [SSF54001] (1-97)